Protein AF-A0A4U9WQH2-F1 (afdb_mo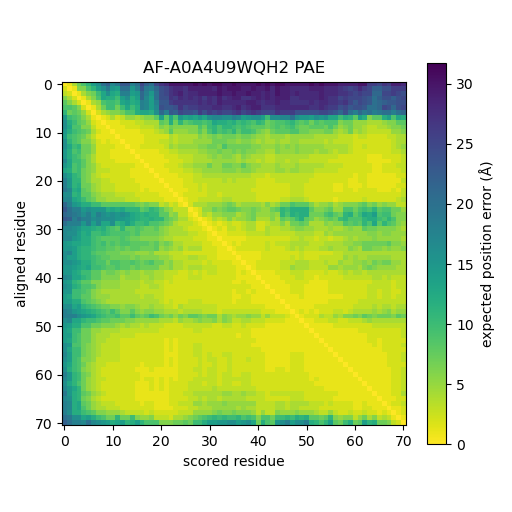nomer)

pLDDT: mean 89.54, std 12.28, range [43.62, 98.06]

Radius of gyration: 17.76 Å; Cα contacts (8 Å, |Δi|>4): 70; chains: 1; bounding box: 46×27×45 Å

Foldseek 3Di:
DDPPPPPPVVVVQLCVLVVDAAEDPQDDQPVVVPPQSVPHGQQQRDDPVPDGNVVVVVVVSVVSNNPHYDD

Solvent-accessible surface area (backbone atoms only — not comparable to full-atom values): 4370 Å² total; per-residue (Å²): 136,81,80,77,80,71,80,49,65,73,60,42,64,68,48,48,26,74,75,45,71,48,75,50,84,67,78,55,68,38,70,93,57,47,75,71,22,69,89,38,50,42,39,70,30,75,40,91,87,84,40,34,56,44,51,57,60,53,49,50,33,50,76,62,51,30,80,44,72,50,113

Organism: Serratia fonticola (NCBI:txid47917)

Structure (mmCIF, N/CA/C/O backbone):
data_AF-A0A4U9WQH2-F1
#
_entry.id   AF-A0A4U9WQH2-F1
#
loop_
_atom_site.group_PDB
_atom_site.id
_atom_site.type_symbol
_atom_site.label_atom_id
_atom_site.label_alt_id
_atom_site.label_comp_id
_atom_site.label_asym_id
_atom_site.label_entity_id
_atom_site.label_seq_id
_atom_site.pdbx_PDB_ins_code
_atom_site.Cartn_x
_atom_site.Cartn_y
_atom_site.Cartn_z
_atom_site.occupancy
_atom_site.B_iso_or_equiv
_atom_site.auth_seq_id
_atom_site.auth_comp_id
_atom_site.auth_asym_id
_atom_site.auth_atom_id
_atom_site.pdbx_PDB_model_num
ATOM 1 N N . MET A 1 1 ? -30.987 15.519 26.910 1.00 43.62 1 MET A N 1
ATOM 2 C CA . MET A 1 1 ? -30.577 14.136 26.582 1.00 43.62 1 MET A CA 1
ATOM 3 C C . MET A 1 1 ? -29.059 14.060 26.652 1.00 43.62 1 MET A C 1
ATOM 5 O O . MET A 1 1 ? -28.383 14.480 25.722 1.00 43.62 1 MET A O 1
ATOM 9 N N . VAL A 1 2 ? -28.521 13.663 27.806 1.00 44.78 2 VAL A N 1
ATOM 10 C CA . VAL A 1 2 ? -27.071 13.581 28.033 1.00 44.78 2 VAL A CA 1
ATOM 11 C C . VAL A 1 2 ? -26.546 12.391 27.233 1.00 44.78 2 VAL A C 1
ATOM 13 O O . VAL A 1 2 ? -27.002 11.268 27.437 1.00 44.78 2 VAL A O 1
ATOM 16 N N . LYS A 1 3 ? -25.617 12.623 26.297 1.00 55.56 3 LYS A N 1
ATOM 17 C CA . LYS A 1 3 ? -24.826 11.533 25.717 1.00 55.56 3 LYS A CA 1
ATOM 18 C C . LYS A 1 3 ? -24.004 10.955 26.862 1.00 55.56 3 LYS A C 1
ATOM 20 O O . LYS A 1 3 ? -23.028 11.570 27.275 1.00 55.56 3 LYS A O 1
ATOM 25 N N . HIS A 1 4 ? -24.414 9.810 27.396 1.00 56.09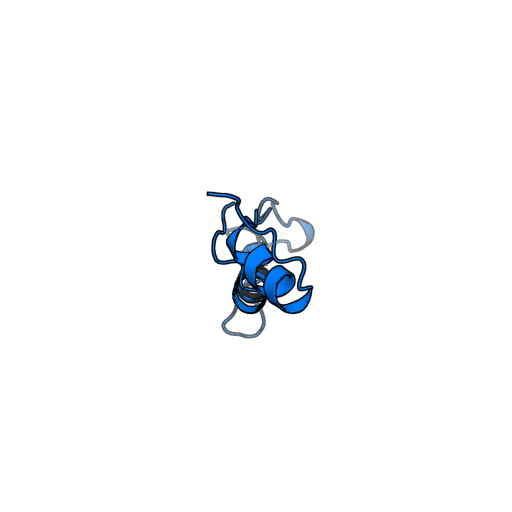 4 HIS A N 1
ATOM 26 C CA . HIS A 1 4 ? -23.523 9.010 28.220 1.00 56.09 4 HIS A CA 1
ATOM 27 C C . HIS A 1 4 ? -22.311 8.668 27.346 1.00 56.09 4 HIS A C 1
ATOM 29 O O . HIS A 1 4 ? -22.415 7.874 26.410 1.00 56.09 4 HIS A O 1
ATOM 35 N N . GLU A 1 5 ? -21.172 9.310 27.605 1.00 63.69 5 GLU A N 1
ATOM 36 C CA . GLU A 1 5 ? -19.884 8.797 27.157 1.00 63.69 5 GLU A CA 1
ATOM 37 C C . GLU A 1 5 ? -19.690 7.455 27.856 1.00 63.69 5 GLU A C 1
ATOM 39 O O . GLU A 1 5 ? -19.273 7.383 29.012 1.00 63.69 5 GLU A O 1
ATOM 44 N N . ASN A 1 6 ? -20.066 6.375 27.177 1.00 64.06 6 ASN A N 1
ATOM 45 C CA . ASN A 1 6 ? -19.709 5.048 27.628 1.00 64.06 6 ASN A CA 1
ATOM 46 C C . ASN A 1 6 ? -18.190 4.902 27.455 1.00 64.06 6 ASN A C 1
ATOM 48 O O . ASN A 1 6 ? -17.704 4.719 26.340 1.00 64.06 6 ASN A O 1
ATOM 52 N N . LYS A 1 7 ? -17.450 5.052 28.558 1.00 67.69 7 LYS A N 1
ATOM 53 C CA . LYS A 1 7 ? -15.988 4.907 28.630 1.00 67.69 7 LYS A CA 1
ATOM 54 C C . LYS A 1 7 ? -15.535 3.446 28.710 1.00 67.69 7 LYS A C 1
ATOM 56 O O . LYS A 1 7 ? -14.382 3.203 29.049 1.00 67.69 7 LYS A O 1
ATOM 61 N N . ASP A 1 8 ? -16.409 2.480 28.414 1.00 88.81 8 ASP A N 1
ATOM 62 C CA . ASP A 1 8 ? -16.000 1.086 28.252 1.00 88.81 8 ASP A CA 1
ATOM 63 C C . ASP A 1 8 ? -14.918 0.994 27.152 1.00 88.81 8 ASP A C 1
ATOM 65 O O . ASP A 1 8 ? -15.207 1.273 25.977 1.00 88.81 8 ASP A O 1
ATOM 69 N N . PRO A 1 9 ? -13.675 0.606 27.500 1.00 85.88 9 PRO A N 1
ATOM 70 C CA . PRO A 1 9 ? -12.570 0.518 26.551 1.00 85.88 9 PRO A CA 1
ATOM 71 C C . PRO A 1 9 ? -12.871 -0.412 25.372 1.00 85.88 9 PRO A C 1
ATOM 73 O O . PRO A 1 9 ? -12.423 -0.159 24.252 1.00 85.88 9 PRO A O 1
ATOM 76 N N . LEU A 1 10 ? -13.661 -1.466 25.599 1.00 88.38 10 LEU A N 1
ATOM 77 C CA . LEU A 1 10 ? -14.004 -2.456 24.583 1.00 88.38 10 LEU A CA 1
ATOM 78 C C . LEU A 1 10 ? -14.948 -1.867 23.525 1.00 88.38 10 LEU A C 1
ATOM 80 O O . LEU A 1 10 ? -14.791 -2.101 22.323 1.00 88.38 10 LEU A O 1
ATOM 84 N N . MET A 1 11 ? -15.922 -1.071 23.970 1.00 89.56 11 MET A N 1
ATOM 85 C CA . MET A 1 11 ? -16.844 -0.363 23.080 1.00 89.56 11 MET A CA 1
ATOM 86 C C . MET A 1 11 ? -16.137 0.770 22.344 1.00 89.56 11 MET A C 1
ATOM 88 O O . MET A 1 11 ? -16.363 0.962 21.147 1.00 89.56 11 MET A O 1
ATOM 92 N N . LEU A 1 12 ? -15.239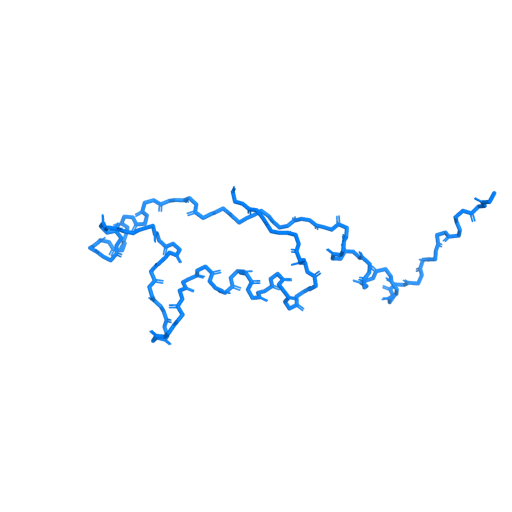 1.481 23.026 1.00 91.00 12 LEU A N 1
ATOM 93 C CA . LEU A 1 12 ? -14.451 2.545 22.418 1.00 91.00 12 LEU A CA 1
ATOM 94 C C . LEU A 1 12 ? -13.563 2.009 21.288 1.00 91.00 12 LEU A C 1
ATOM 96 O O . LEU A 1 12 ? -13.597 2.552 20.183 1.00 91.00 12 LEU A O 1
ATOM 100 N N . ALA A 1 13 ? -12.849 0.901 21.519 1.00 92.12 13 ALA A N 1
ATOM 101 C CA . ALA A 1 13 ? -11.988 0.266 20.520 1.00 92.12 13 ALA A CA 1
ATOM 102 C C . ALA A 1 13 ? -12.741 -0.098 19.227 1.00 92.12 13 ALA A C 1
ATOM 104 O O . ALA A 1 13 ? -12.205 0.065 18.133 1.00 92.12 13 ALA A O 1
ATOM 105 N N . ARG A 1 14 ? -14.010 -0.520 19.327 1.00 92.69 14 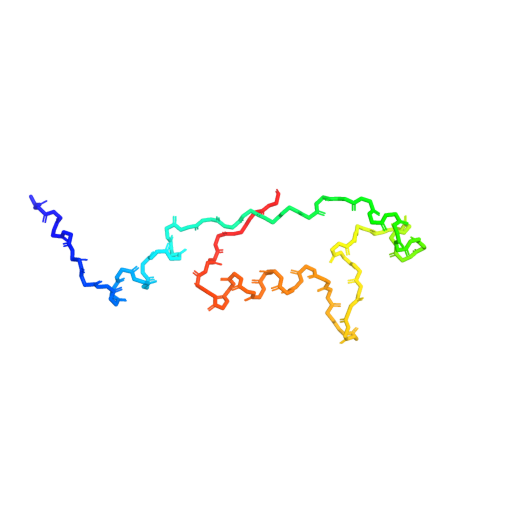ARG A N 1
ATOM 106 C CA . ARG A 1 14 ? -14.864 -0.808 18.160 1.00 92.69 14 ARG A CA 1
ATOM 107 C C . ARG A 1 14 ? -15.365 0.442 17.438 1.00 92.69 14 ARG A C 1
ATOM 109 O O . ARG A 1 14 ? -15.627 0.390 16.239 1.00 92.69 14 ARG A O 1
ATOM 116 N N . GLN A 1 15 ? -15.541 1.556 18.145 1.00 93.69 15 GLN A N 1
ATOM 117 C CA . GLN A 1 15 ? -16.078 2.791 17.567 1.00 93.69 15 GLN A CA 1
ATOM 118 C C . GLN A 1 15 ? -15.019 3.658 16.888 1.00 93.69 15 GLN A C 1
ATOM 120 O O . GLN A 1 15 ? -15.352 4.371 15.941 1.00 93.69 15 GLN A O 1
ATOM 125 N N . LEU A 1 16 ? -13.775 3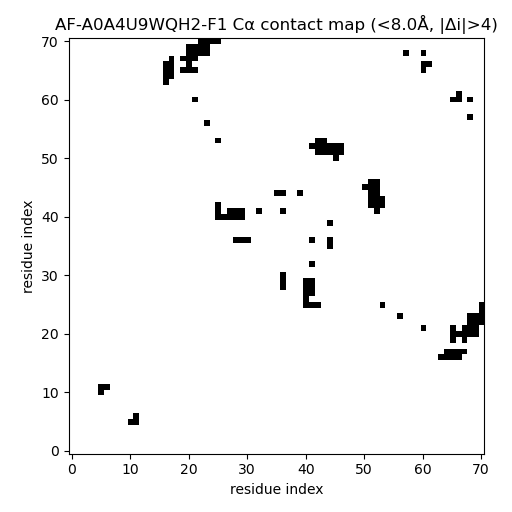.630 17.374 1.00 95.19 16 LEU A N 1
ATOM 126 C CA . LEU A 1 16 ? -12.696 4.475 16.858 1.00 95.19 16 LEU A CA 1
ATOM 127 C C . LEU A 1 16 ? -12.480 4.311 15.340 1.00 95.19 16 LEU A C 1
ATOM 129 O O . LEU A 1 16 ? -12.517 5.333 14.657 1.00 95.19 16 LEU A O 1
ATOM 133 N N . PRO A 1 17 ? -12.388 3.091 14.767 1.00 96.69 17 PRO A N 1
ATOM 134 C CA . PRO A 1 17 ? -12.185 2.921 13.326 1.00 96.69 17 PRO A CA 1
ATOM 135 C C . PRO A 1 17 ? -13.281 3.555 12.460 1.00 96.69 17 PRO A C 1
ATOM 137 O O . PRO A 1 17 ? -12.991 4.112 11.403 1.00 96.69 17 PRO A O 1
ATOM 140 N N . ASN A 1 18 ? -14.534 3.548 12.932 1.00 94.94 18 ASN A N 1
ATOM 141 C CA . ASN A 1 18 ? -15.667 4.161 12.227 1.00 94.94 18 ASN A CA 1
ATOM 142 C C . ASN A 1 18 ? -15.591 5.698 12.205 1.00 94.94 18 ASN A C 1
ATOM 144 O O . ASN A 1 18 ? -16.202 6.338 11.347 1.00 94.94 18 ASN A O 1
ATOM 148 N N . LYS A 1 19 ? -14.862 6.293 13.156 1.00 95.62 19 LYS A N 1
ATOM 149 C CA . LYS A 1 19 ? -14.628 7.741 13.263 1.00 95.62 19 LYS A CA 1
ATOM 150 C C . LYS A 1 19 ? -13.308 8.171 12.610 1.00 95.62 19 LYS A C 1
ATOM 152 O O . LYS A 1 19 ? -13.031 9.366 12.552 1.00 95.62 19 LYS A O 1
ATOM 157 N N . SER A 1 20 ? -12.510 7.229 12.113 1.00 96.62 20 SER A N 1
ATOM 158 C CA . SER A 1 20 ? -11.225 7.485 11.465 1.00 96.62 20 SER A CA 1
ATOM 159 C C . SER A 1 20 ? -11.342 7.530 9.939 1.00 96.62 20 SER A C 1
ATOM 161 O O . SER A 1 20 ? -12.253 6.961 9.335 1.00 96.62 20 SER A O 1
ATOM 163 N N . VAL A 1 21 ? -10.379 8.202 9.310 1.00 97.44 21 VAL A N 1
ATOM 164 C CA . VAL A 1 21 ? -10.163 8.194 7.859 1.00 97.44 21 VAL A CA 1
ATOM 165 C C . VAL A 1 21 ? -8.708 7.821 7.611 1.00 97.44 21 VAL A C 1
ATOM 167 O O . VAL A 1 21 ? -7.816 8.379 8.247 1.00 97.44 21 VAL A O 1
ATOM 170 N N . ALA A 1 22 ? -8.472 6.880 6.702 1.00 97.69 22 ALA A N 1
ATOM 171 C CA . ALA A 1 22 ? -7.132 6.526 6.257 1.00 97.69 22 ALA A CA 1
ATOM 172 C C . ALA A 1 22 ? -6.761 7.333 5.006 1.00 97.69 22 ALA A C 1
ATOM 174 O O . ALA A 1 22 ? -7.471 7.291 4.000 1.00 97.69 22 ALA A O 1
ATOM 175 N N . LEU A 1 23 ? -5.632 8.040 5.072 1.00 97.00 23 LEU A N 1
ATOM 176 C CA . LEU A 1 23 ? -5.018 8.715 3.932 1.00 97.00 23 LEU A CA 1
ATOM 177 C C . LEU A 1 23 ? -3.814 7.893 3.461 1.00 97.00 23 LEU A C 1
ATOM 179 O O . LEU A 1 23 ? -2.826 7.763 4.184 1.00 97.00 23 LEU A O 1
ATOM 183 N N . ILE A 1 24 ? -3.902 7.316 2.263 1.00 94.12 24 ILE A N 1
ATOM 184 C CA . ILE A 1 24 ? -2.844 6.479 1.694 1.00 94.12 24 ILE A CA 1
ATOM 185 C C . ILE A 1 24 ? -1.956 7.348 0.807 1.00 94.12 24 ILE A C 1
ATOM 187 O O . ILE A 1 24 ? -2.314 7.685 -0.318 1.00 94.12 24 ILE A O 1
ATOM 191 N N . LEU A 1 25 ? -0.752 7.658 1.291 1.00 93.31 25 LEU A N 1
ATOM 192 C CA . LEU A 1 25 ? 0.250 8.425 0.547 1.00 93.31 25 LEU A CA 1
ATOM 193 C C . LEU A 1 25 ? 0.924 7.549 -0.520 1.00 93.31 25 LEU A C 1
ATOM 195 O O . LEU A 1 25 ? 2.074 7.131 -0.401 1.00 93.31 25 LEU A O 1
ATOM 199 N N . ALA A 1 26 ? 0.176 7.259 -1.582 1.00 85.88 26 ALA A N 1
ATOM 200 C CA . ALA A 1 26 ? 0.587 6.438 -2.719 1.00 85.88 26 ALA A CA 1
ATOM 201 C C . ALA A 1 26 ? 1.504 7.184 -3.722 1.00 85.88 26 ALA A C 1
ATOM 203 O O . ALA A 1 26 ? 1.830 6.662 -4.791 1.00 85.88 26 ALA A O 1
ATOM 204 N N . GLY A 1 27 ? 1.931 8.406 -3.391 1.00 79.50 27 GLY A N 1
ATOM 205 C CA . GLY A 1 27 ? 2.774 9.251 -4.232 1.00 79.50 27 GLY A CA 1
ATOM 206 C C . GLY A 1 27 ? 4.256 8.873 -4.177 1.00 79.50 27 GLY A C 1
ATOM 207 O O . GLY A 1 27 ? 4.848 8.741 -3.109 1.00 79.50 27 GLY A O 1
ATOM 208 N N . GLY A 1 28 ? 4.880 8.730 -5.347 1.00 80.62 28 GLY A N 1
ATOM 209 C CA . GLY A 1 28 ? 6.326 8.556 -5.477 1.00 80.62 28 GLY A CA 1
ATOM 210 C C . GLY A 1 28 ? 6.718 7.788 -6.737 1.00 80.62 28 GLY A C 1
ATOM 211 O O . GLY A 1 28 ? 6.185 6.714 -7.012 1.00 80.62 28 GLY A O 1
ATOM 212 N N . ARG A 1 29 ? 7.703 8.306 -7.486 1.00 78.81 29 ARG A N 1
ATOM 213 C CA . ARG A 1 29 ? 8.167 7.701 -8.753 1.00 78.81 29 ARG A CA 1
ATOM 214 C C . ARG A 1 29 ? 8.744 6.293 -8.606 1.00 78.81 29 ARG A C 1
ATOM 216 O O . ARG A 1 29 ? 8.861 5.592 -9.595 1.00 78.81 29 ARG A O 1
ATOM 223 N N . GLY A 1 30 ? 9.140 5.888 -7.398 1.00 88.00 30 GLY A N 1
ATOM 224 C CA . GLY A 1 30 ? 9.711 4.562 -7.177 1.00 88.00 30 GLY A CA 1
ATOM 225 C C . GLY A 1 30 ? 11.031 4.325 -7.911 1.00 88.00 30 GLY A C 1
ATOM 226 O O . GLY A 1 30 ? 11.361 3.176 -8.151 1.00 88.00 30 GLY A O 1
ATOM 227 N N . SER A 1 31 ? 11.807 5.375 -8.210 1.00 88.31 31 SER A N 1
ATOM 228 C CA . SER A 1 31 ? 13.005 5.341 -9.074 1.00 88.31 31 SER A CA 1
ATOM 229 C C . SER A 1 31 ? 14.024 4.240 -8.752 1.00 88.31 31 SER A C 1
ATOM 231 O O . SER A 1 31 ? 14.696 3.737 -9.647 1.00 88.31 31 SER A O 1
ATOM 233 N N . ARG A 1 32 ? 14.111 3.811 -7.488 1.00 93.75 32 ARG A N 1
ATOM 234 C CA . ARG A 1 32 ? 14.972 2.697 -7.049 1.00 93.75 32 ARG A CA 1
ATOM 235 C C . ARG A 1 32 ? 14.551 1.328 -7.610 1.00 93.75 32 ARG A C 1
ATOM 237 O O . ARG A 1 32 ? 15.357 0.409 -7.596 1.00 93.75 32 ARG A O 1
ATOM 244 N N . LEU A 1 33 ? 13.317 1.194 -8.097 1.00 92.50 33 LEU A N 1
ATOM 245 C CA . LEU A 1 33 ? 12.772 -0.012 -8.731 1.00 92.50 33 LEU A CA 1
ATOM 246 C C . LEU A 1 33 ? 12.962 -0.030 -10.259 1.00 92.50 33 LEU A C 1
ATOM 248 O O . LEU A 1 33 ? 12.570 -1.004 -10.900 1.00 92.50 33 LEU A O 1
ATOM 252 N N . LYS A 1 34 ? 13.591 1.008 -10.835 1.00 92.81 34 LYS A N 1
ATOM 253 C CA . LYS A 1 34 ? 13.926 1.105 -12.265 1.00 92.81 34 LYS A CA 1
ATOM 254 C C . LYS A 1 34 ? 12.707 0.817 -13.162 1.00 92.81 34 LYS A C 1
ATOM 256 O O . LYS A 1 34 ? 11.647 1.418 -12.974 1.00 92.81 34 LYS A O 1
ATOM 261 N N . ASP A 1 35 ? 12.848 -0.108 -14.110 1.00 93.81 35 ASP A N 1
ATOM 262 C CA . ASP A 1 35 ? 11.865 -0.396 -15.157 1.00 93.81 35 ASP A CA 1
ATOM 263 C C . ASP A 1 35 ? 10.525 -0.902 -14.613 1.00 93.81 35 ASP A C 1
ATOM 265 O O . ASP A 1 35 ? 9.491 -0.694 -15.250 1.00 93.81 35 ASP A O 1
ATOM 269 N N . LEU A 1 36 ? 10.499 -1.470 -13.400 1.00 92.06 36 LEU A N 1
ATOM 270 C CA . LEU A 1 36 ? 9.261 -1.910 -12.741 1.00 92.06 36 LEU A CA 1
ATOM 271 C C . LEU A 1 36 ? 8.285 -0.756 -12.471 1.00 92.06 36 LEU A C 1
ATOM 273 O O . LEU A 1 36 ? 7.081 -0.987 -12.355 1.00 92.06 36 LEU A O 1
ATOM 277 N N . THR A 1 37 ? 8.790 0.476 -12.376 1.00 93.69 37 THR A N 1
ATOM 278 C CA . THR A 1 37 ? 7.997 1.697 -12.166 1.00 93.69 37 THR A CA 1
ATOM 279 C C . THR A 1 37 ? 8.040 2.653 -13.359 1.00 93.69 37 THR A C 1
ATOM 281 O O . THR A 1 37 ? 7.645 3.807 -13.235 1.00 93.69 37 THR A O 1
ATOM 284 N N . SER A 1 38 ? 8.508 2.194 -14.525 1.00 91.81 38 SER A N 1
ATOM 285 C CA . SER A 1 38 ? 8.592 3.022 -15.741 1.00 91.81 38 SER A CA 1
ATOM 286 C C . SER A 1 38 ? 7.216 3.475 -16.243 1.00 91.81 38 SER A C 1
ATOM 288 O O . SER A 1 38 ? 7.042 4.629 -16.621 1.00 91.81 38 SER A O 1
ATOM 290 N N . THR A 1 39 ? 6.225 2.581 -16.197 1.00 92.31 39 THR A N 1
ATOM 291 C CA . THR A 1 39 ? 4.861 2.811 -16.707 1.00 92.31 39 THR A CA 1
ATOM 292 C C . THR A 1 39 ? 3.788 2.788 -15.619 1.00 92.31 39 THR A C 1
ATOM 294 O O . THR A 1 39 ? 2.599 2.899 -15.909 1.00 92.31 39 THR A O 1
ATOM 297 N N . ARG A 1 40 ? 4.180 2.620 -14.350 1.00 91.31 40 ARG A N 1
ATOM 298 C CA . ARG A 1 40 ? 3.257 2.513 -13.213 1.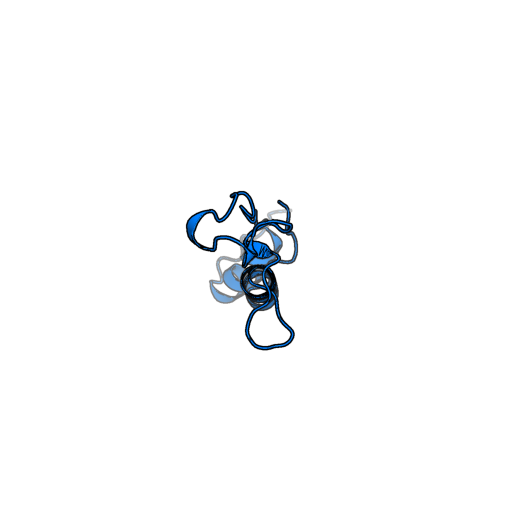00 91.31 40 ARG A CA 1
ATOM 299 C C . ARG A 1 40 ? 3.846 3.123 -11.951 1.00 91.31 40 ARG A C 1
ATOM 301 O O . ARG A 1 40 ? 5.047 3.037 -11.710 1.00 91.31 40 ARG A O 1
ATOM 308 N N . ALA A 1 41 ? 2.984 3.671 -11.099 1.00 92.69 41 ALA A N 1
ATOM 309 C CA . ALA A 1 41 ? 3.395 4.115 -9.774 1.00 92.69 41 ALA A CA 1
ATOM 310 C C . ALA A 1 41 ? 3.864 2.924 -8.920 1.00 92.69 41 ALA A C 1
ATOM 312 O O . ALA A 1 41 ? 3.352 1.810 -9.060 1.00 92.69 41 ALA A O 1
ATOM 313 N N . LYS A 1 42 ? 4.789 3.170 -7.981 1.00 94.00 42 LYS A N 1
ATOM 314 C CA . LYS A 1 42 ? 5.295 2.144 -7.050 1.00 94.00 42 LYS A CA 1
ATOM 315 C C . LYS A 1 42 ? 4.177 1.322 -6.381 1.00 94.00 42 LYS A C 1
ATOM 317 O O . LYS A 1 42 ? 4.305 0.102 -6.356 1.00 94.00 42 LYS A O 1
ATOM 322 N N . PRO A 1 43 ? 3.066 1.905 -5.895 1.00 94.31 43 PRO A N 1
ATOM 323 C CA . PRO A 1 43 ? 2.010 1.120 -5.250 1.00 94.31 43 PRO A CA 1
ATOM 324 C C . PRO A 1 43 ? 1.265 0.165 -6.197 1.00 94.31 43 PRO A C 1
ATOM 326 O O . PRO A 1 43 ? 0.685 -0.813 -5.733 1.00 94.31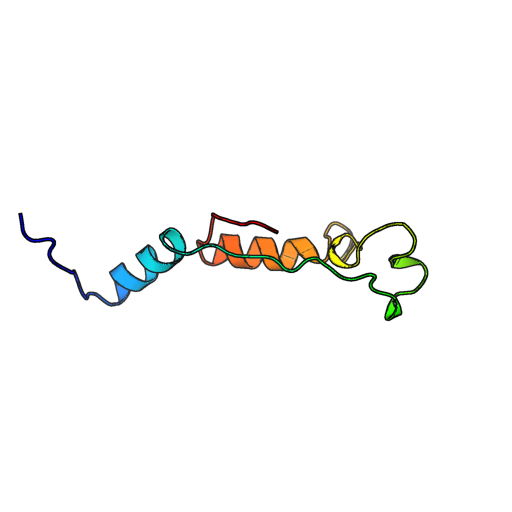 43 PRO A O 1
ATOM 329 N N . ALA A 1 44 ? 1.308 0.412 -7.512 1.00 94.56 44 ALA A N 1
ATOM 330 C CA . ALA A 1 44 ? 0.681 -0.421 -8.539 1.00 94.56 44 ALA A CA 1
ATOM 331 C C . ALA A 1 44 ? 1.584 -1.566 -9.045 1.00 94.56 44 ALA A C 1
ATOM 333 O O . ALA A 1 44 ? 1.195 -2.326 -9.937 1.00 94.56 44 ALA A O 1
ATOM 334 N N . VAL A 1 45 ? 2.801 -1.691 -8.508 1.00 94.50 45 VAL A N 1
ATOM 335 C CA . VAL A 1 45 ? 3.709 -2.803 -8.809 1.00 94.50 45 VAL A CA 1
ATOM 336 C C . VAL A 1 45 ? 3.125 -4.103 -8.254 1.00 94.50 45 VAL A C 1
ATOM 338 O O . VAL A 1 45 ? 2.633 -4.131 -7.125 1.00 94.50 45 VAL A O 1
ATOM 341 N N . HIS A 1 46 ? 3.176 -5.169 -9.059 1.00 95.94 46 HIS A N 1
ATOM 342 C CA . HIS A 1 46 ? 2.710 -6.495 -8.658 1.00 95.94 46 HIS A CA 1
ATOM 343 C C . HIS A 1 46 ? 3.611 -7.100 -7.576 1.00 95.94 46 HIS A C 1
ATOM 345 O O . HIS A 1 46 ? 4.828 -6.921 -7.591 1.00 95.94 46 HIS A O 1
ATOM 351 N N . PHE A 1 47 ? 3.011 -7.844 -6.654 1.00 96.00 47 PHE A N 1
ATOM 352 C CA . PHE A 1 47 ? 3.679 -8.509 -5.546 1.00 96.00 47 PHE A CA 1
ATOM 353 C C . PHE A 1 47 ? 2.967 -9.831 -5.232 1.00 96.00 47 PHE A C 1
ATOM 355 O O . PHE A 1 47 ? 1.741 -9.897 -5.251 1.00 96.00 47 PHE A O 1
ATOM 362 N N . GLY A 1 48 ? 3.718 -10.903 -4.958 1.00 95.25 48 GLY A N 1
ATOM 363 C CA . GLY A 1 48 ? 3.129 -12.194 -4.570 1.00 95.25 48 GLY A CA 1
ATOM 364 C C . GLY A 1 48 ? 2.178 -12.802 -5.615 1.00 95.25 48 GLY A C 1
ATOM 365 O O . GLY A 1 48 ? 1.147 -13.371 -5.261 1.00 95.25 48 GLY A O 1
ATOM 366 N N . GLY A 1 49 ? 2.482 -12.635 -6.907 1.00 95.56 49 GLY A N 1
ATOM 367 C CA . GLY A 1 49 ? 1.698 -13.175 -8.023 1.00 95.56 49 GLY A CA 1
ATOM 368 C C . GLY A 1 49 ? 0.482 -12.324 -8.389 1.00 95.56 49 GLY A C 1
ATOM 369 O O . GLY A 1 49 ? 0.470 -11.705 -9.449 1.00 95.56 49 GLY A O 1
ATOM 370 N N . LYS A 1 50 ? -0.534 -12.281 -7.523 1.00 96.31 50 LYS A N 1
ATOM 371 C CA . LYS A 1 50 ? -1.839 -11.662 -7.835 1.00 96.31 50 LYS A CA 1
ATOM 372 C C . LYS A 1 50 ? -2.097 -10.305 -7.180 1.00 96.31 50 LYS A C 1
ATOM 3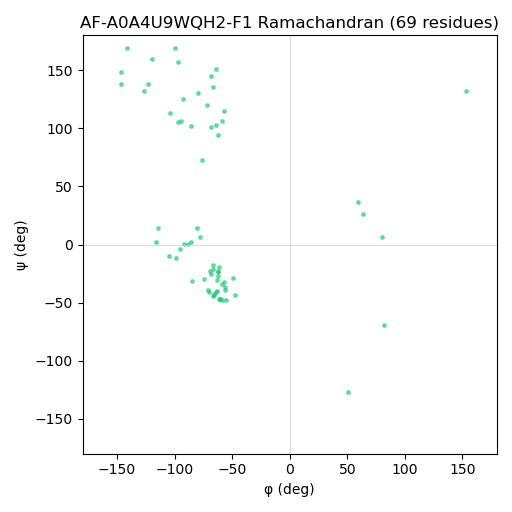74 O O . LYS A 1 50 ? -3.093 -9.668 -7.508 1.00 96.31 50 LYS A O 1
ATOM 379 N N . TYR A 1 51 ? -1.245 -9.880 -6.250 1.00 98.06 51 TYR A N 1
ATOM 380 C CA . TYR A 1 51 ? -1.454 -8.653 -5.484 1.00 98.06 51 TYR A CA 1
ATOM 381 C C . TYR A 1 51 ? -0.637 -7.494 -6.040 1.00 98.06 51 TYR A C 1
ATOM 383 O O . TYR A 1 51 ? 0.257 -7.665 -6.871 1.00 98.06 51 TYR A O 1
ATOM 391 N N . ARG A 1 52 ? -0.930 -6.297 -5.552 1.00 96.50 52 ARG A N 1
ATOM 392 C CA . ARG A 1 52 ? -0.122 -5.090 -5.700 1.00 96.50 52 ARG A CA 1
ATOM 393 C C . ARG A 1 52 ? 0.296 -4.578 -4.331 1.00 96.50 52 ARG A C 1
ATOM 395 O O . ARG A 1 52 ? -0.328 -4.882 -3.319 1.00 96.50 52 ARG A O 1
ATOM 402 N N . ILE A 1 53 ? 1.343 -3.759 -4.292 1.00 95.31 53 ILE A N 1
ATOM 403 C CA . ILE A 1 53 ? 1.856 -3.192 -3.033 1.00 95.31 53 ILE A CA 1
ATOM 404 C C . ILE A 1 53 ? 0.759 -2.429 -2.264 1.00 95.31 53 ILE A C 1
ATOM 406 O O . ILE A 1 53 ? 0.679 -2.539 -1.042 1.00 95.31 53 ILE A O 1
ATOM 410 N N . ILE A 1 54 ? -0.110 -1.687 -2.960 1.00 95.62 54 ILE A N 1
ATOM 411 C CA . ILE A 1 54 ? -1.207 -0.934 -2.330 1.00 95.62 54 ILE A CA 1
ATOM 412 C C . ILE A 1 54 ? -2.230 -1.824 -1.606 1.00 95.62 54 ILE A C 1
ATOM 414 O O . ILE A 1 54 ? -2.828 -1.387 -0.620 1.00 95.62 54 ILE A O 1
ATOM 418 N N . ASP A 1 55 ? -2.393 -3.078 -2.034 1.00 96.62 55 ASP A N 1
ATOM 419 C CA . ASP A 1 55 ? -3.399 -3.987 -1.480 1.00 96.62 55 ASP A CA 1
ATOM 420 C C . ASP A 1 55 ? -3.135 -4.282 -0.004 1.00 96.62 55 ASP A C 1
ATOM 422 O O . ASP A 1 55 ? -4.079 -4.449 0.765 1.00 96.62 55 ASP A O 1
ATOM 426 N N . PHE A 1 56 ? -1.871 -4.277 0.422 1.00 96.75 56 PHE A N 1
ATOM 427 C CA . PHE A 1 56 ? -1.501 -4.483 1.821 1.00 96.75 56 PHE A CA 1
ATOM 428 C C . PHE A 1 56 ? -1.978 -3.334 2.716 1.00 96.75 56 PHE A C 1
ATOM 430 O O . PHE A 1 56 ? -2.562 -3.576 3.770 1.00 96.75 56 PHE A O 1
ATOM 437 N N . ALA A 1 57 ? -1.793 -2.082 2.286 1.00 96.31 57 ALA A N 1
ATOM 438 C CA . ALA A 1 57 ? -2.249 -0.919 3.047 1.00 96.31 57 ALA A CA 1
ATOM 439 C C . ALA A 1 57 ? -3.784 -0.872 3.142 1.00 96.31 57 ALA A C 1
ATOM 441 O O . ALA A 1 57 ? -4.330 -0.646 4.224 1.00 96.31 57 ALA A O 1
ATOM 442 N N . MET A 1 58 ? -4.481 -1.147 2.034 1.00 96.19 58 MET A N 1
ATOM 443 C CA . MET A 1 58 ? -5.948 -1.205 2.011 1.00 96.19 58 MET A CA 1
ATOM 444 C C . MET A 1 58 ? -6.491 -2.365 2.853 1.00 96.19 58 MET A C 1
ATOM 446 O O . MET A 1 58 ? -7.435 -2.178 3.619 1.00 96.19 58 MET A O 1
ATOM 450 N N . SER A 1 59 ? -5.872 -3.546 2.767 1.00 97.81 59 SER A N 1
ATOM 451 C CA . SER A 1 59 ? -6.267 -4.718 3.560 1.00 97.81 59 SER A CA 1
ATOM 452 C C . SER A 1 59 ? -6.082 -4.471 5.052 1.00 97.81 59 SER A C 1
ATOM 454 O O . SER A 1 59 ? -6.955 -4.828 5.834 1.00 97.81 59 SER A O 1
ATOM 456 N N . ASN A 1 60 ? -4.997 -3.803 5.454 1.00 97.81 60 ASN A N 1
ATOM 457 C CA . ASN A 1 60 ? -4.797 -3.408 6.847 1.00 97.81 60 ASN A CA 1
ATOM 458 C C . ASN A 1 60 ? -5.913 -2.473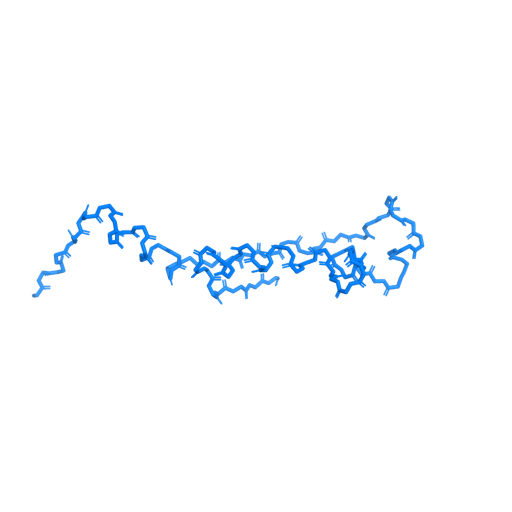 7.324 1.00 97.81 60 ASN A C 1
ATOM 460 O O . ASN A 1 60 ? -6.503 -2.727 8.369 1.00 97.81 60 ASN A O 1
ATOM 464 N N . CYS A 1 61 ? -6.264 -1.445 6.543 1.00 97.69 61 CYS A N 1
ATOM 465 C CA . CYS A 1 61 ? -7.362 -0.541 6.896 1.00 97.69 61 CYS A CA 1
ATOM 466 C C . CYS A 1 61 ? -8.684 -1.302 7.062 1.00 97.69 61 CYS A C 1
ATOM 468 O O . CYS A 1 61 ? -9.353 -1.162 8.085 1.00 97.69 61 CYS A O 1
ATOM 470 N N . LEU A 1 62 ? -9.019 -2.165 6.099 1.00 97.44 62 LEU A N 1
ATOM 471 C CA . LEU A 1 62 ? -10.234 -2.979 6.137 1.00 97.44 62 LEU A CA 1
ATOM 472 C C . LEU A 1 62 ? -10.266 -3.920 7.348 1.00 97.44 62 LEU A C 1
ATOM 474 O O . LEU A 1 62 ? -11.269 -3.955 8.061 1.00 97.44 62 LEU A O 1
ATOM 478 N N . ASN A 1 63 ? -9.169 -4.630 7.617 1.00 97.88 63 ASN A N 1
ATOM 479 C CA . ASN A 1 63 ? -9.056 -5.562 8.743 1.00 97.88 63 ASN A CA 1
ATOM 480 C C . ASN A 1 63 ? -9.050 -4.845 10.102 1.00 97.88 63 ASN A C 1
ATOM 482 O O . ASN A 1 63 ? -9.473 -5.421 11.100 1.00 97.88 63 ASN A O 1
ATOM 486 N N . SER A 1 64 ? -8.633 -3.577 10.147 1.00 96.94 64 SER A N 1
ATOM 487 C CA . SER A 1 64 ? -8.734 -2.710 11.328 1.00 96.94 64 SER A CA 1
ATOM 488 C C . SER A 1 64 ? -10.088 -1.998 11.460 1.00 96.94 64 SER A C 1
ATOM 490 O O . SER A 1 64 ? -10.271 -1.210 12.384 1.00 96.94 64 SER A O 1
ATOM 492 N N . GLY A 1 65 ? -11.048 -2.243 10.560 1.00 97.25 65 GLY A N 1
ATOM 493 C CA . GLY A 1 65 ? -12.374 -1.617 10.585 1.00 97.25 65 GLY A CA 1
ATOM 494 C C . GLY A 1 65 ? -12.430 -0.195 10.011 1.00 97.25 65 GLY A C 1
ATOM 495 O O . GLY A 1 65 ? -13.479 0.444 10.065 1.00 97.25 65 GLY A O 1
ATOM 496 N N . ILE A 1 66 ? -11.339 0.306 9.428 1.00 98.00 66 ILE A N 1
ATOM 497 C CA . ILE A 1 66 ? -11.273 1.624 8.792 1.00 98.00 66 ILE A CA 1
ATOM 498 C C . ILE A 1 66 ? -11.757 1.490 7.347 1.00 98.00 66 ILE A C 1
ATOM 500 O O . ILE A 1 66 ? -11.044 1.016 6.464 1.00 98.00 66 ILE A O 1
ATOM 504 N N . ARG A 1 67 ? -13.000 1.910 7.096 1.00 96.50 67 ARG A N 1
ATOM 505 C CA . ARG A 1 67 ? -13.660 1.759 5.782 1.00 96.50 67 ARG A CA 1
ATOM 506 C C . ARG A 1 67 ? -13.624 3.013 4.913 1.00 96.50 67 ARG A C 1
ATOM 508 O O . ARG A 1 67 ? -13.953 2.947 3.734 1.00 96.50 67 ARG A O 1
ATOM 515 N N . ARG A 1 68 ? -13.234 4.153 5.485 1.00 96.38 68 ARG A N 1
ATOM 516 C CA . ARG A 1 68 ? -13.092 5.426 4.772 1.00 96.38 68 ARG A CA 1
ATOM 517 C C . ARG A 1 68 ? -11.627 5.613 4.400 1.00 96.38 68 ARG A C 1
ATOM 519 O O . ARG A 1 68 ? -10.807 5.896 5.270 1.00 96.38 68 ARG A O 1
ATOM 526 N N . MET A 1 69 ? -11.319 5.426 3.122 1.00 93.75 69 MET A N 1
ATOM 527 C CA . MET A 1 69 ? -9.970 5.535 2.567 1.00 93.75 69 MET A CA 1
ATOM 528 C C . MET A 1 69 ? -9.953 6.570 1.439 1.00 93.75 69 MET A C 1
ATOM 530 O O . MET A 1 69 ? -10.876 6.607 0.628 1.00 93.75 69 MET A O 1
ATOM 534 N N . GLY A 1 70 ? -8.909 7.395 1.401 1.00 86.00 70 GLY A N 1
ATOM 535 C CA . GLY A 1 70 ? -8.630 8.357 0.334 1.00 86.00 70 GLY A CA 1
ATOM 536 C C . GLY A 1 70 ? -7.133 8.421 0.031 1.00 86.00 70 GLY A C 1
ATOM 537 O O . GLY A 1 70 ? -6.322 7.867 0.779 1.00 86.00 70 GLY A O 1
ATOM 538 N N . GLY A 1 71 ? -6.775 9.081 -1.066 1.00 71.81 71 GLY A N 1
ATOM 539 C CA . GLY A 1 71 ? -5.397 9.294 -1.508 1.00 71.81 71 GLY A CA 1
ATOM 540 C C . GLY A 1 71 ? -5.209 10.704 -2.027 1.00 71.81 71 GLY A C 1
ATOM 541 O O . GLY A 1 71 ? -6.206 11.257 -2.541 1.00 71.81 71 GLY A O 1
#

InterPro domains:
  IPR005835 Nucleotidyl transferase domain [PF00483] (22-68)
  IPR005836 ADP-glucose pyrophosphorylase, conserved site [PS00808] (26-45)
  IPR011831 Glucose-1-phosphate adenylyltransferase [PTHR43523] (12-69)
  IPR029044 Nucleotide-diphospho-sugar transferases [G3DSA:3.90.550.10] (1-70)
  IPR029044 Nucleotide-diphospho-sugar transferases [SSF53448] (19-69)

Mean predicted aligned error: 6.24 Å

Sequence (71 aa):
MVKHENKDPLMLARQLPNKSVALILAGGRGSRLKDLTSTRAKPAVHFGGKYRIIDFAMSNCLNSGIRRMGG

Secondary structure (DSSP, 8-state):
--------HHHHHHHHHHH--EE-------GGGGGGGSSS-GGGSEETTTEEHHHHHHHHHHHTT---EE-

Nearest PDB structures (foldseek):
  5l6s-assembly3_L  TM=9.764E-01  e=1.075E-06  Escherichia coli K-12
  5l6s-assembly2_G  TM=9.794E-01  e=2.315E-06  Escherichia coli K-12
  5l6s-assembly2_H  TM=9.852E-01  e=3.771E-06  Escherichia coli K-12
  6shj-assembly1_B  TM=9.795E-01  e=4.335E-06  Escherichia coli
  5l6s-assembly1_B  TM=9.778E-01  e=9.334E-06  Escherichia coli K-12